Protein AF-A0A7C8ZLD7-F1 (afdb_monomer_lite)

Sequence (101 aa):
LLFMMLVLLSSANSLSFISDEALQTRLPARRVLLQIQRDCPVDFGKLDYTILTSKCKGPEYPKEPCCSAFKEFACPYAHFLNDRTTNCAESMFDNIHRFFP

Organism: Opuntia streptacantha (NCBI:txid393608)

Radius of gyration: 24.33 Å; chains: 1; bounding box: 41×40×72 Å

Foldseek 3Di:
DVPPPPPPPDPPPPPPPVPPVVPDPPDPPPPPPPLVAAEQPDQLLPDDCCLQQVQQADDVRDPPSNVVSVCVVCVVVVVRCPPPSHCVVVSNVVNVVVPHD

pLDDT: mean 80.11, std 20.71, range [42.5, 98.44]

Structure (mmCIF, N/CA/C/O backbone):
data_AF-A0A7C8ZLD7-F1
#
_entry.id   AF-A0A7C8ZLD7-F1
#
loop_
_atom_site.group_PDB
_atom_site.id
_atom_site.type_symbol
_atom_site.label_atom_id
_atom_site.label_alt_id
_atom_site.label_comp_id
_atom_site.label_asym_id
_atom_site.label_entity_id
_atom_site.label_seq_id
_atom_site.pdbx_PDB_ins_code
_atom_site.Cartn_x
_atom_site.Cartn_y
_atom_site.Cartn_z
_atom_site.occupancy
_atom_site.B_iso_or_equiv
_atom_site.auth_seq_id
_atom_site.auth_comp_id
_atom_site.auth_asym_id
_atom_site.auth_atom_id
_atom_site.pdbx_PDB_model_num
ATOM 1 N N . LEU A 1 1 ? 28.119 27.982 56.686 1.00 57.31 1 LEU A N 1
ATOM 2 C CA . LEU A 1 1 ? 26.920 27.313 56.120 1.00 57.31 1 LEU A CA 1
ATOM 3 C C . LEU A 1 1 ? 26.094 28.200 55.177 1.00 57.31 1 LEU A C 1
ATOM 5 O O . LEU A 1 1 ? 25.334 27.655 54.397 1.00 57.31 1 LEU A O 1
ATOM 9 N N . LEU A 1 2 ? 26.292 29.526 55.152 1.00 55.94 2 LEU A N 1
ATOM 10 C CA . LEU A 1 2 ? 25.641 30.445 54.196 1.00 55.94 2 LEU A CA 1
ATOM 11 C C . LEU A 1 2 ? 26.453 30.730 52.911 1.00 55.94 2 LEU A C 1
ATOM 13 O O . LEU A 1 2 ? 26.037 31.538 52.094 1.00 55.94 2 LEU A O 1
ATOM 17 N N . PHE A 1 3 ? 27.591 30.055 52.710 1.00 55.84 3 PHE A N 1
ATOM 18 C CA . PHE A 1 3 ? 28.463 30.246 51.537 1.00 55.84 3 PHE A CA 1
ATOM 19 C C . PHE A 1 3 ? 28.414 29.080 50.527 1.00 55.84 3 PHE A C 1
ATOM 21 O O . PHE A 1 3 ? 29.069 29.127 49.496 1.00 55.84 3 PHE A O 1
ATOM 28 N N . MET A 1 4 ? 27.616 28.040 50.801 1.00 57.41 4 MET A N 1
ATOM 29 C CA . MET A 1 4 ? 27.435 26.859 49.937 1.00 57.41 4 MET A CA 1
ATOM 30 C C . MET A 1 4 ? 26.039 26.825 49.285 1.00 57.41 4 MET A C 1
ATOM 32 O O . MET A 1 4 ? 25.497 25.758 49.039 1.00 57.41 4 MET A O 1
ATOM 36 N N . MET A 1 5 ? 25.425 27.990 49.042 1.00 58.50 5 MET A N 1
ATOM 37 C CA . MET A 1 5 ? 24.102 28.101 48.396 1.00 58.50 5 MET A CA 1
ATOM 38 C C . MET A 1 5 ? 24.090 29.076 47.203 1.00 58.50 5 MET A C 1
ATOM 40 O O . MET A 1 5 ? 23.027 29.471 46.741 1.00 58.50 5 MET A O 1
ATOM 44 N N . LEU A 1 6 ? 25.262 29.455 46.676 1.00 55.19 6 LEU A N 1
ATOM 45 C CA . LEU A 1 6 ? 25.401 30.410 45.562 1.00 55.19 6 LEU A CA 1
ATOM 46 C C . LEU A 1 6 ? 25.862 29.785 44.231 1.00 55.19 6 LEU A C 1
ATOM 48 O O . LEU A 1 6 ? 26.175 30.512 43.297 1.00 55.19 6 LEU A O 1
ATOM 52 N N . VAL A 1 7 ? 25.873 28.451 44.105 1.00 57.12 7 VAL A N 1
ATOM 53 C CA . VAL A 1 7 ? 26.391 27.751 42.902 1.00 57.12 7 VAL A CA 1
ATOM 54 C C . VAL A 1 7 ? 25.306 26.960 42.143 1.00 57.12 7 VAL A C 1
ATOM 56 O O . VAL A 1 7 ? 25.612 26.208 41.230 1.00 57.12 7 VAL A O 1
ATOM 59 N N . LEU A 1 8 ? 24.017 27.129 42.465 1.00 51.84 8 LEU A N 1
ATOM 60 C CA . LEU A 1 8 ? 22.934 26.322 41.867 1.00 51.84 8 LEU A CA 1
ATOM 61 C C . LEU A 1 8 ? 21.916 27.107 41.017 1.00 51.84 8 LEU A C 1
ATOM 63 O O . LEU A 1 8 ? 20.841 26.590 40.732 1.00 51.84 8 LEU A O 1
ATOM 67 N N . LEU A 1 9 ? 22.243 28.320 40.554 1.00 53.09 9 LEU A N 1
ATOM 68 C CA . LEU A 1 9 ? 21.376 29.109 39.655 1.00 53.09 9 LEU A CA 1
ATOM 69 C C . LEU A 1 9 ? 21.931 29.278 38.229 1.00 53.09 9 LEU A C 1
ATOM 71 O O . LEU A 1 9 ? 21.858 30.353 37.644 1.00 53.09 9 LEU A O 1
ATOM 75 N N . SER A 1 10 ? 22.441 28.205 37.630 1.00 50.41 10 SER A N 1
ATOM 76 C CA . SER A 1 10 ? 22.758 28.174 36.196 1.00 50.41 10 SER A CA 1
ATOM 77 C C . SER A 1 10 ? 22.032 27.033 35.480 1.00 50.41 10 SER A C 1
ATOM 79 O O . SER A 1 10 ? 22.645 26.148 34.889 1.00 50.41 10 SER A O 1
ATOM 81 N N . SER A 1 11 ? 20.695 27.068 35.477 1.00 47.66 11 SER A N 1
ATOM 82 C CA . SER A 1 11 ? 19.931 26.377 34.437 1.00 47.66 11 SER A CA 1
ATOM 83 C C . SER A 1 11 ? 20.047 27.170 33.132 1.00 47.66 11 SER A C 1
ATOM 85 O O . SER A 1 11 ? 19.289 28.099 32.855 1.00 47.66 11 SER A O 1
ATOM 87 N N . ALA A 1 12 ? 21.031 26.809 32.309 1.00 46.91 12 ALA A N 1
ATOM 88 C CA . ALA A 1 12 ? 21.012 27.165 30.899 1.00 46.91 12 ALA A CA 1
ATOM 89 C C . ALA A 1 12 ? 19.829 26.431 30.250 1.00 46.91 12 ALA A C 1
ATOM 91 O O . ALA A 1 12 ? 19.895 25.229 29.991 1.00 46.91 12 ALA A O 1
ATOM 92 N N . ASN A 1 13 ? 18.730 27.147 30.008 1.00 52.12 13 ASN A N 1
ATOM 93 C CA . ASN A 1 13 ? 17.690 26.688 29.097 1.00 52.12 13 ASN A CA 1
ATOM 94 C C . ASN A 1 13 ? 18.323 26.552 27.705 1.00 52.12 13 ASN A C 1
ATOM 96 O O . ASN A 1 13 ? 18.480 27.540 26.991 1.00 52.12 13 ASN A O 1
ATOM 100 N N . SER A 1 14 ? 18.694 25.334 27.309 1.00 46.84 14 SER A N 1
ATOM 101 C CA . SER A 1 14 ? 18.907 25.016 25.899 1.00 46.84 14 SER A CA 1
ATOM 102 C C . SER A 1 14 ? 17.532 24.871 25.258 1.00 46.84 14 SER A C 1
ATOM 104 O O . SER A 1 14 ? 16.964 23.787 25.141 1.00 46.84 14 SER A O 1
ATOM 106 N N . LEU A 1 15 ? 16.951 26.008 24.882 1.00 47.47 15 LEU A N 1
ATOM 107 C CA . LEU A 1 15 ? 15.804 26.006 23.994 1.00 47.47 15 LEU A CA 1
ATOM 108 C C . LEU A 1 15 ? 16.320 25.457 22.664 1.0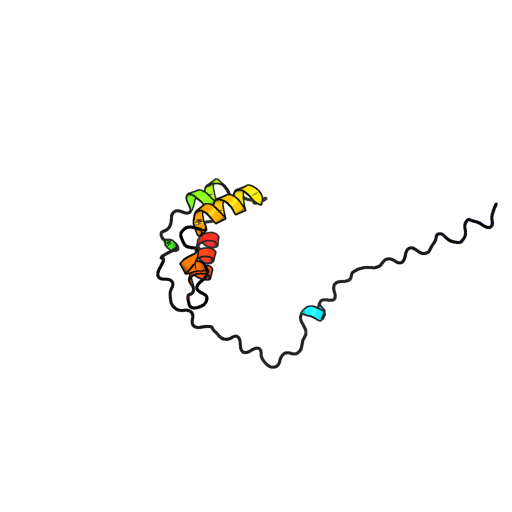0 47.47 15 LEU A C 1
ATOM 110 O O . LEU A 1 15 ? 17.070 26.123 21.953 1.00 47.47 15 LEU A O 1
ATOM 114 N N . SER A 1 16 ? 15.983 24.205 22.368 1.00 49.56 16 SER A N 1
ATOM 115 C CA . SER A 1 16 ? 16.210 23.619 21.050 1.00 49.56 16 SER A CA 1
ATOM 116 C C . SER A 1 16 ? 15.205 24.266 20.104 1.00 49.56 16 SER A C 1
ATOM 118 O O . SER A 1 16 ? 14.183 23.678 19.764 1.00 49.56 16 SER A O 1
ATOM 120 N N . PHE A 1 17 ? 15.444 25.529 19.755 1.00 52.09 17 PHE A N 1
ATOM 121 C CA . PHE A 1 17 ? 14.748 26.177 18.663 1.00 52.09 17 PHE A CA 1
ATOM 122 C C . PHE A 1 17 ? 15.268 25.490 17.403 1.00 52.09 17 PHE A C 1
ATOM 124 O O . PHE A 1 17 ? 16.393 25.738 16.968 1.00 52.09 17 PHE A O 1
ATOM 131 N N . ILE A 1 18 ? 14.500 24.535 16.877 1.00 50.28 18 ILE A N 1
ATOM 132 C CA . ILE A 1 18 ? 14.759 24.007 15.543 1.00 50.28 18 ILE A CA 1
ATOM 133 C C . ILE A 1 18 ? 14.521 25.192 14.614 1.00 50.28 18 ILE A C 1
ATOM 135 O O . ILE A 1 18 ? 13.385 25.592 14.383 1.00 50.28 18 ILE A O 1
ATOM 139 N N . SER A 1 19 ? 15.613 25.815 14.181 1.00 43.62 19 SER A N 1
ATOM 140 C CA . SER A 1 19 ? 15.576 26.869 13.181 1.00 43.62 19 SER A CA 1
AT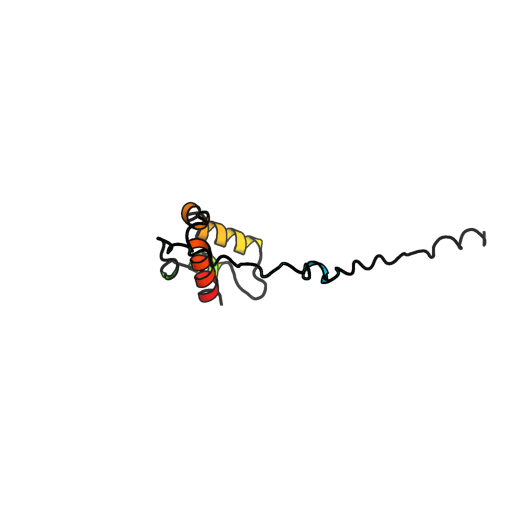OM 141 C C . SER A 1 19 ? 14.919 26.300 11.921 1.00 43.62 19 SER A C 1
ATOM 143 O O . SER A 1 19 ? 15.393 25.302 11.372 1.00 43.62 19 SER A O 1
ATOM 145 N N . ASP A 1 20 ? 13.863 26.958 11.439 1.00 47.06 20 ASP A N 1
ATOM 146 C CA . ASP A 1 20 ? 13.259 26.771 10.107 1.00 47.06 20 ASP A CA 1
ATOM 147 C C . ASP A 1 20 ? 14.265 27.021 8.952 1.00 47.06 20 ASP A C 1
ATOM 149 O O . ASP A 1 20 ? 13.930 26.957 7.769 1.00 47.06 20 ASP A O 1
ATOM 153 N N . GLU A 1 21 ? 15.541 27.269 9.258 1.00 43.53 21 GLU A N 1
ATOM 154 C CA . GLU A 1 21 ? 16.631 27.396 8.291 1.00 43.53 21 GLU A CA 1
ATOM 155 C C . GLU A 1 21 ? 17.104 26.074 7.673 1.00 43.53 21 GLU A C 1
ATOM 157 O O . GLU A 1 21 ? 17.917 26.092 6.748 1.00 43.53 21 GLU A O 1
ATOM 162 N N . ALA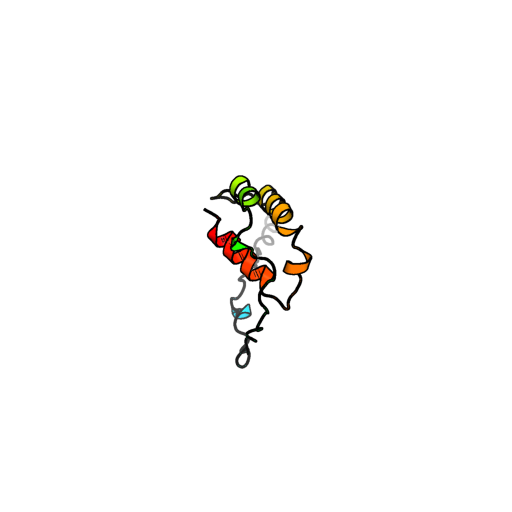 A 1 22 ? 16.556 24.922 8.073 1.00 42.50 22 ALA A N 1
ATOM 163 C CA . ALA A 1 22 ? 16.750 23.691 7.301 1.00 42.50 22 ALA A CA 1
ATOM 164 C C . ALA A 1 22 ? 16.028 23.724 5.931 1.00 42.50 22 ALA A C 1
ATOM 166 O O . ALA A 1 22 ? 16.323 22.891 5.071 1.00 42.50 22 ALA A O 1
ATOM 167 N N . LEU A 1 23 ? 15.122 24.689 5.692 1.00 49.59 23 LEU A N 1
ATOM 168 C CA . LEU A 1 23 ? 14.333 24.806 4.455 1.00 49.59 23 LEU A CA 1
ATOM 169 C C . LEU A 1 23 ? 14.716 26.009 3.568 1.00 49.59 23 LEU A C 1
ATOM 171 O O . LEU A 1 23 ? 14.015 26.318 2.609 1.00 49.59 23 LEU A O 1
ATOM 175 N N . GLN A 1 24 ? 15.835 26.692 3.824 1.00 45.88 24 GLN A N 1
ATOM 176 C CA . GLN A 1 24 ? 16.296 27.792 2.959 1.00 45.88 24 GLN A CA 1
ATOM 177 C C . GLN A 1 24 ? 17.756 27.655 2.533 1.00 45.88 24 GLN A C 1
ATOM 179 O O . GLN A 1 24 ? 18.513 28.621 2.465 1.00 45.88 24 GLN A O 1
ATOM 184 N N . THR A 1 25 ? 18.159 26.459 2.102 1.00 44.56 25 THR A N 1
ATOM 185 C CA . THR A 1 25 ? 19.254 26.407 1.131 1.00 44.56 25 THR A CA 1
ATOM 186 C C . THR A 1 25 ? 18.722 26.996 -0.175 1.00 44.56 25 THR A C 1
ATOM 188 O O . THR A 1 25 ? 17.835 26.414 -0.800 1.00 44.56 25 THR A O 1
ATOM 191 N N . ARG A 1 26 ? 19.247 28.157 -0.591 1.00 51.91 26 ARG A N 1
ATOM 192 C CA . ARG A 1 26 ? 19.112 28.678 -1.960 1.00 51.91 26 ARG A CA 1
ATOM 193 C C . ARG A 1 26 ? 19.672 27.641 -2.938 1.00 51.91 26 ARG A C 1
ATOM 195 O O . ARG A 1 26 ? 20.827 27.712 -3.344 1.00 51.91 26 ARG A O 1
ATOM 202 N N . LEU A 1 27 ? 18.864 26.647 -3.282 1.00 56.69 27 LEU A N 1
ATOM 203 C CA . LEU A 1 27 ? 19.155 25.701 -4.342 1.00 56.69 27 LEU A CA 1
ATOM 204 C C . LEU A 1 27 ? 18.758 26.385 -5.655 1.00 56.69 27 LEU A C 1
ATOM 206 O O . LEU A 1 27 ? 17.592 26.766 -5.795 1.00 56.69 27 LEU A O 1
ATOM 210 N N . PRO A 1 28 ? 19.688 26.577 -6.609 1.00 53.38 28 PRO A N 1
ATOM 211 C CA . PRO A 1 28 ? 19.322 27.007 -7.954 1.00 53.38 28 PRO A CA 1
ATOM 212 C C . PRO A 1 28 ? 18.237 26.059 -8.452 1.00 53.38 28 PRO A C 1
ATOM 214 O O . PRO A 1 28 ? 18.439 24.850 -8.358 1.00 53.38 28 PRO A O 1
ATOM 217 N N . ALA A 1 29 ? 17.091 26.625 -8.862 1.00 60.06 29 ALA A N 1
ATOM 218 C CA . ALA A 1 29 ? 15.885 25.953 -9.351 1.00 60.06 29 ALA A CA 1
ATOM 219 C C . ALA A 1 29 ? 16.005 24.427 -9.290 1.00 60.06 29 ALA A C 1
ATOM 221 O O . ALA A 1 29 ? 16.567 23.824 -10.209 1.00 60.06 29 ALA A O 1
ATOM 222 N N . ARG A 1 30 ? 15.544 23.810 -8.186 1.00 56.50 30 ARG A N 1
ATOM 223 C CA . ARG A 1 30 ? 15.452 22.349 -8.095 1.00 56.50 30 ARG A CA 1
ATOM 224 C C . ARG A 1 30 ? 14.703 21.919 -9.350 1.00 56.50 30 ARG A C 1
ATOM 226 O O . ARG A 1 30 ? 13.499 22.135 -9.460 1.00 56.50 30 ARG A O 1
ATOM 233 N N . ARG A 1 31 ? 15.421 21.348 -10.316 1.00 58.59 31 ARG A N 1
ATOM 234 C CA . ARG A 1 31 ? 14.802 20.547 -11.356 1.00 58.59 31 ARG A CA 1
ATOM 235 C C . ARG A 1 31 ? 14.192 19.388 -10.588 1.00 58.59 31 ARG A C 1
ATOM 237 O O . ARG A 1 31 ? 14.887 18.437 -10.245 1.00 58.59 31 ARG A O 1
ATOM 244 N N . VAL A 1 32 ? 12.922 19.520 -10.220 1.00 60.94 32 VAL A N 1
ATOM 245 C CA . VAL A 1 32 ? 12.103 18.359 -9.921 1.00 60.94 32 VAL A CA 1
ATOM 246 C C . VAL A 1 32 ? 12.111 17.608 -11.238 1.00 60.94 32 VAL A C 1
ATOM 248 O O . VAL A 1 32 ? 11.513 18.048 -12.217 1.00 60.94 32 VAL A O 1
ATOM 251 N N . LEU A 1 33 ? 12.899 16.536 -11.311 1.00 56.59 33 LEU A N 1
ATOM 252 C CA . LEU A 1 33 ? 12.624 15.530 -12.314 1.00 56.59 33 LEU A CA 1
ATOM 253 C C . LEU A 1 33 ? 11.184 15.117 -12.024 1.00 56.59 33 LEU A C 1
ATOM 255 O O . LEU A 1 33 ? 10.933 14.469 -11.010 1.00 56.59 33 LEU A O 1
ATOM 259 N N . LEU A 1 34 ? 10.249 15.522 -12.887 1.00 62.16 34 LEU A N 1
ATOM 260 C CA . LEU A 1 34 ? 9.080 14.701 -13.154 1.00 62.16 34 LEU A CA 1
ATOM 261 C C . LEU A 1 34 ? 9.682 13.381 -13.618 1.00 62.16 34 LEU A C 1
ATOM 263 O O . LEU A 1 34 ? 10.031 13.220 -14.787 1.00 62.16 34 LEU A O 1
ATOM 267 N N . GLN A 1 35 ? 9.973 12.496 -12.664 1.00 67.88 35 GLN A N 1
ATOM 268 C CA . GLN A 1 35 ? 10.292 11.128 -12.990 1.00 67.88 35 GLN A CA 1
ATOM 269 C C . GLN A 1 35 ? 9.020 10.641 -13.654 1.00 67.88 35 GLN A C 1
ATOM 271 O O . GLN A 1 35 ? 8.011 10.458 -12.982 1.00 67.88 35 GLN A O 1
ATOM 276 N N . ILE A 1 36 ? 9.043 10.554 -14.984 1.00 73.50 36 ILE A N 1
ATOM 277 C CA . ILE A 1 36 ? 7.979 9.906 -15.736 1.00 73.50 36 ILE A CA 1
ATOM 278 C C . ILE A 1 36 ? 8.106 8.436 -15.354 1.00 73.50 36 ILE A C 1
ATOM 280 O O . ILE A 1 36 ? 8.861 7.669 -15.951 1.00 73.50 36 ILE A O 1
ATOM 284 N N . GLN A 1 37 ? 7.471 8.100 -14.240 1.00 88.00 37 GLN A N 1
ATOM 285 C CA . GLN A 1 37 ? 7.296 6.743 -13.793 1.00 88.00 37 GLN A CA 1
ATOM 286 C C . GLN A 1 37 ? 6.360 6.070 -14.786 1.00 88.00 37 GLN A C 1
ATOM 288 O O . GLN A 1 37 ? 5.411 6.675 -15.285 1.00 88.00 37 GLN A O 1
ATOM 293 N N . ARG A 1 38 ? 6.661 4.820 -15.110 1.00 94.69 38 ARG A N 1
ATOM 294 C CA . ARG A 1 38 ? 5.755 4.002 -15.908 1.00 94.69 38 ARG A CA 1
ATOM 295 C C . ARG A 1 38 ? 4.532 3.643 -15.072 1.00 94.69 38 ARG A C 1
ATOM 297 O O . ARG A 1 38 ? 4.612 3.593 -13.842 1.00 94.69 38 ARG A O 1
ATOM 304 N N . ASP A 1 39 ? 3.437 3.337 -15.750 1.00 95.62 39 ASP A N 1
ATOM 305 C CA . ASP A 1 39 ? 2.234 2.869 -15.077 1.00 95.62 39 ASP A CA 1
ATOM 306 C C . ASP A 1 39 ? 2.487 1.556 -14.335 1.00 95.62 39 ASP A C 1
ATOM 308 O O . ASP A 1 39 ? 3.195 0.659 -14.810 1.00 95.62 39 ASP A O 1
ATOM 312 N N . CYS A 1 40 ? 1.895 1.454 -13.151 1.00 97.00 40 CYS A N 1
ATOM 313 C CA . CYS A 1 40 ? 1.933 0.251 -12.352 1.00 97.00 40 CYS A CA 1
ATOM 314 C C . CYS A 1 40 ? 1.164 -0.882 -13.050 1.00 97.00 40 CYS A C 1
ATOM 316 O O . CYS A 1 40 ? 0.005 -0.694 -13.421 1.00 97.00 40 CYS A O 1
ATOM 318 N N . PRO A 1 41 ? 1.739 -2.092 -13.175 1.00 97.31 41 PRO A N 1
ATOM 319 C CA . PRO A 1 41 ? 1.020 -3.243 -13.724 1.00 97.31 41 PRO A CA 1
ATOM 320 C C . PRO A 1 41 ? -0.065 -3.791 -12.778 1.00 97.31 41 PRO A C 1
ATOM 322 O O . PRO A 1 41 ? -0.831 -4.667 -13.175 1.00 97.31 41 PRO A O 1
ATOM 325 N N . VAL A 1 42 ? -0.122 -3.314 -11.530 1.00 97.81 42 VAL A N 1
ATOM 326 C CA . VAL A 1 42 ? -1.126 -3.694 -10.529 1.00 97.81 42 VAL A CA 1
ATOM 327 C C . VAL A 1 42 ? -2.192 -2.604 -10.446 1.00 97.81 42 VAL A C 1
ATOM 329 O O . VAL A 1 42 ? -1.888 -1.450 -10.153 1.00 97.81 42 VAL A O 1
ATOM 332 N N . ASP A 1 43 ? -3.454 -2.981 -10.652 1.00 97.25 43 ASP A N 1
ATOM 333 C CA . ASP A 1 43 ? -4.599 -2.087 -10.465 1.00 97.25 43 ASP A CA 1
ATOM 334 C C . ASP A 1 43 ? -4.993 -2.040 -8.981 1.00 97.25 43 ASP A C 1
ATOM 336 O O . ASP A 1 43 ? -5.884 -2.763 -8.524 1.00 97.25 43 ASP A O 1
ATOM 340 N N . PHE A 1 44 ? -4.303 -1.191 -8.212 1.00 97.44 44 PHE A N 1
ATOM 341 C CA . PHE A 1 44 ? -4.583 -0.995 -6.787 1.00 97.44 44 PHE A CA 1
ATOM 342 C C . PHE A 1 44 ? -6.018 -0.513 -6.524 1.00 97.44 44 PHE A C 1
ATOM 344 O O . PHE A 1 44 ? -6.568 -0.807 -5.468 1.00 97.44 44 PHE A O 1
ATOM 351 N N . GLY A 1 45 ? -6.680 0.133 -7.492 1.00 95.38 45 GLY A N 1
ATOM 352 C CA . GLY A 1 45 ? -8.061 0.601 -7.347 1.00 95.38 45 GLY A CA 1
ATOM 353 C C . GLY A 1 45 ? -9.107 -0.514 -7.254 1.00 95.38 45 GLY A C 1
ATOM 354 O O . GLY A 1 45 ? -10.242 -0.245 -6.862 1.00 95.38 45 GLY A O 1
ATOM 355 N N . LYS A 1 46 ? -8.739 -1.755 -7.599 1.00 96.31 46 LYS A N 1
ATOM 356 C CA . LYS A 1 46 ? -9.623 -2.932 -7.558 1.00 96.31 46 LYS A CA 1
ATOM 357 C C . LYS A 1 46 ? -9.291 -3.929 -6.448 1.00 96.31 46 LYS A C 1
ATOM 359 O O . LYS A 1 46 ? -9.912 -4.990 -6.395 1.00 96.31 46 LYS A O 1
ATOM 364 N N . LEU A 1 47 ? -8.312 -3.635 -5.593 1.00 97.06 47 LEU A N 1
ATOM 365 C CA . LEU A 1 47 ? -7.961 -4.526 -4.488 1.00 97.06 47 LEU A CA 1
ATOM 366 C C . LEU A 1 47 ? -8.961 -4.424 -3.331 1.00 97.06 47 LEU A C 1
ATOM 368 O O . LEU A 1 47 ? -9.679 -3.436 -3.187 1.00 97.06 47 LEU A O 1
ATOM 372 N N . ASP A 1 48 ? -8.988 -5.457 -2.490 1.00 96.94 48 ASP A N 1
ATOM 373 C CA . ASP A 1 48 ? -9.780 -5.467 -1.262 1.00 96.94 48 ASP A CA 1
ATOM 374 C C . ASP A 1 48 ? -9.027 -4.756 -0.124 1.00 96.94 48 ASP A C 1
ATOM 376 O O . ASP A 1 48 ? -7.997 -5.226 0.366 1.00 96.94 48 ASP A O 1
ATOM 380 N N . TYR A 1 49 ? -9.565 -3.615 0.311 1.00 96.12 49 TYR A N 1
ATOM 381 C CA . TYR A 1 49 ? -9.021 -2.788 1.392 1.00 96.12 49 TYR A CA 1
ATOM 382 C C . TYR A 1 49 ? -9.553 -3.173 2.780 1.00 96.12 49 TYR A C 1
ATOM 384 O O . TYR A 1 49 ? -9.198 -2.525 3.765 1.00 96.12 49 TYR A O 1
ATOM 392 N N . THR A 1 50 ? -10.371 -4.225 2.899 1.00 95.81 50 THR A N 1
ATOM 393 C CA . THR A 1 50 ? -11.016 -4.630 4.160 1.00 95.81 50 THR A CA 1
ATOM 394 C C . THR A 1 50 ? -10.007 -4.883 5.277 1.00 95.81 50 THR A C 1
ATOM 396 O O . THR A 1 50 ? -10.259 -4.518 6.427 1.00 95.81 50 THR A O 1
ATOM 399 N N . ILE A 1 51 ? -8.837 -5.459 4.977 1.00 95.94 51 ILE A N 1
ATOM 400 C CA . ILE A 1 51 ? -7.798 -5.685 5.995 1.00 95.94 51 ILE A CA 1
ATOM 401 C C . ILE A 1 51 ? -7.310 -4.368 6.616 1.00 95.94 51 ILE A C 1
ATOM 403 O O . ILE A 1 51 ? -7.117 -4.290 7.828 1.00 95.94 51 ILE A O 1
ATOM 407 N N . LEU A 1 52 ? -7.200 -3.308 5.813 1.00 95.38 52 LEU A N 1
ATOM 408 C CA . LEU A 1 52 ? -6.831 -1.977 6.278 1.00 95.38 52 LEU A CA 1
ATOM 409 C C . LEU A 1 52 ? -8.002 -1.305 6.999 1.00 95.38 52 LEU A C 1
ATOM 411 O O . LEU A 1 52 ? -7.869 -0.933 8.159 1.00 95.38 52 LEU A O 1
ATOM 415 N N . THR A 1 53 ? -9.175 -1.201 6.376 1.00 94.50 53 THR A N 1
ATOM 416 C CA . THR A 1 53 ? -10.312 -0.439 6.931 1.00 94.50 53 THR A CA 1
ATOM 417 C C . THR A 1 53 ? -10.950 -1.096 8.162 1.00 94.50 53 THR A C 1
ATOM 419 O O . THR A 1 53 ? -11.544 -0.419 9.004 1.00 94.50 53 THR A O 1
ATOM 422 N N . SER A 1 54 ? -10.802 -2.415 8.332 1.00 94.44 54 SER A N 1
ATOM 423 C CA . SER A 1 54 ? -11.296 -3.125 9.521 1.00 94.44 54 SER A CA 1
ATOM 424 C C . SER A 1 54 ? -10.375 -3.002 10.739 1.00 94.44 54 SER A C 1
ATOM 426 O O . SER A 1 54 ? -10.863 -3.103 11.869 1.00 94.44 54 SER A O 1
ATOM 428 N N . LYS A 1 55 ? -9.070 -2.778 10.534 1.00 93.56 55 LYS A N 1
ATOM 429 C CA . LYS A 1 55 ? -8.045 -2.751 11.594 1.00 93.56 55 LYS A CA 1
ATOM 430 C C . LYS A 1 55 ? -7.517 -1.346 11.885 1.00 93.56 55 LYS A C 1
ATOM 432 O O . LYS A 1 55 ? -7.214 -1.041 13.035 1.00 93.56 55 LYS A O 1
ATOM 437 N N . CYS A 1 56 ? -7.443 -0.495 10.868 1.00 93.31 56 CYS A N 1
ATOM 438 C CA . CYS A 1 56 ? -6.936 0.867 10.944 1.00 93.31 56 CYS A CA 1
ATOM 439 C C . CYS A 1 56 ? -8.099 1.855 11.071 1.00 93.31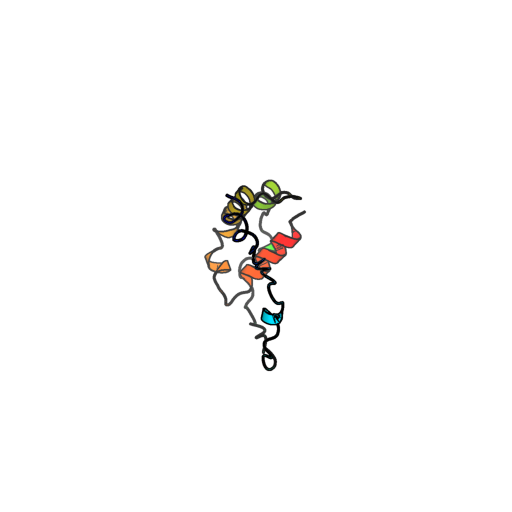 56 CYS A C 1
ATOM 441 O O . CYS A 1 56 ? -8.581 2.382 10.072 1.00 93.31 56 CYS A O 1
ATOM 443 N N . LYS A 1 57 ? -8.573 2.095 12.297 1.00 90.06 57 LYS A N 1
ATOM 444 C CA . LYS A 1 57 ? -9.716 2.985 12.546 1.00 90.06 57 LYS A CA 1
ATOM 445 C C . LYS A 1 57 ? -9.283 4.283 13.218 1.00 90.06 57 LYS A C 1
ATOM 447 O O . LYS A 1 57 ? -8.539 4.261 14.200 1.00 90.06 57 LYS A O 1
ATOM 452 N N . GLY A 1 58 ? -9.771 5.399 12.683 1.00 87.50 58 GLY A N 1
ATOM 453 C CA . GLY A 1 58 ? -9.647 6.712 13.304 1.00 87.50 58 GLY A CA 1
ATOM 454 C C . GLY A 1 58 ? -10.484 6.836 14.588 1.00 87.50 58 GLY A C 1
ATOM 455 O O . GLY A 1 58 ? -11.333 5.981 14.861 1.00 87.50 58 GLY A O 1
ATOM 456 N N . PRO A 1 59 ? -10.257 7.897 15.384 1.00 89.19 59 PRO A N 1
ATOM 457 C CA . PRO A 1 59 ? -9.368 9.032 15.096 1.00 89.19 59 PRO A CA 1
ATOM 458 C C . PRO A 1 59 ? -7.886 8.794 15.435 1.00 89.19 59 PRO A C 1
ATOM 460 O O . PRO A 1 59 ? -7.025 9.491 14.911 1.00 89.19 59 PRO A O 1
ATOM 463 N N . GLU A 1 60 ? -7.571 7.828 16.298 1.00 90.38 60 GLU A N 1
ATOM 464 C CA . GLU A 1 60 ? -6.212 7.664 16.839 1.00 90.38 60 GLU A CA 1
ATOM 465 C C . GLU A 1 60 ? -5.282 6.816 15.964 1.00 90.38 60 GLU A C 1
ATOM 467 O O . GLU A 1 60 ? -4.068 6.908 16.122 1.00 90.38 60 GLU A O 1
ATOM 472 N N . TYR A 1 61 ? -5.827 6.004 15.048 1.00 91.62 61 TYR A N 1
ATOM 473 C CA . TYR A 1 61 ? -5.060 5.142 14.139 1.00 91.62 61 TYR A CA 1
ATOM 474 C C . TYR A 1 61 ? -3.946 4.351 14.854 1.00 91.62 61 TYR A C 1
ATOM 476 O O . TYR A 1 61 ? -2.756 4.615 14.651 1.00 91.62 61 TYR A O 1
ATOM 484 N N . PRO A 1 62 ? -4.302 3.356 15.689 1.00 93.62 62 PRO A N 1
ATOM 485 C CA . PRO A 1 62 ? -3.346 2.659 16.547 1.00 93.62 62 PRO A CA 1
ATOM 486 C C . PRO A 1 62 ? -2.191 2.040 15.747 1.00 93.62 62 PRO A C 1
ATOM 488 O O . PRO A 1 62 ? -2.382 1.144 14.928 1.00 93.62 62 PRO A O 1
ATOM 491 N N . LYS A 1 63 ? -0.963 2.505 16.008 1.00 95.75 63 LYS A N 1
ATOM 492 C CA . LYS A 1 63 ? 0.231 2.209 15.195 1.00 95.75 63 LYS A CA 1
ATOM 493 C C . LYS A 1 63 ? 0.443 0.720 14.916 1.00 95.75 63 LYS A C 1
ATOM 495 O O . LYS A 1 63 ? 0.674 0.340 13.776 1.00 95.75 63 LYS A O 1
ATOM 500 N N . GLU A 1 64 ? 0.421 -0.113 15.951 1.00 96.25 64 GLU A N 1
ATOM 501 C CA . GLU A 1 64 ? 0.790 -1.528 15.841 1.00 96.25 64 GLU A CA 1
ATOM 502 C C . GLU A 1 64 ? -0.185 -2.344 14.968 1.00 96.25 64 GLU A C 1
ATOM 504 O O . GLU A 1 64 ? 0.270 -2.898 13.960 1.00 96.25 64 GLU A O 1
ATOM 509 N N . PRO A 1 65 ? -1.508 -2.353 15.231 1.00 95.44 65 PRO A N 1
ATOM 510 C CA . PRO A 1 65 ? -2.456 -3.031 14.350 1.00 95.44 65 PRO A CA 1
ATOM 511 C C . PRO A 1 65 ? -2.503 -2.399 12.953 1.00 95.44 65 PRO A C 1
ATOM 513 O O . PRO A 1 65 ? -2.619 -3.139 11.976 1.00 95.44 65 PRO A O 1
ATOM 516 N N . CYS A 1 66 ? -2.328 -1.075 12.829 1.00 96.25 66 CYS A N 1
ATOM 517 C CA . CYS A 1 66 ? -2.292 -0.415 11.526 1.00 96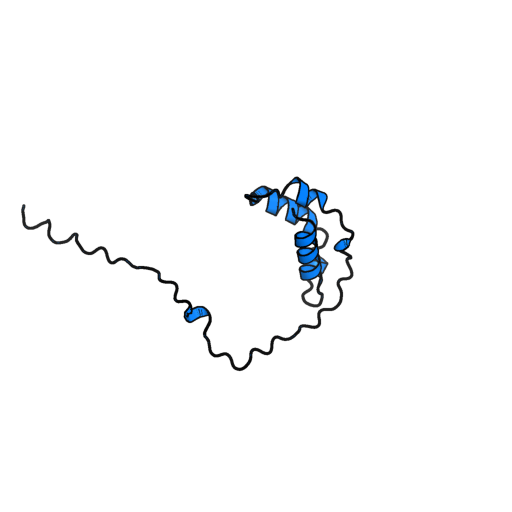.25 66 CYS A CA 1
ATOM 518 C C . CYS A 1 66 ? -1.104 -0.866 10.670 1.00 96.25 66 CYS A C 1
ATOM 520 O O . CYS A 1 66 ? -1.263 -1.241 9.510 1.00 96.25 66 CYS A O 1
ATOM 522 N N . CYS A 1 67 ? 0.102 -0.864 11.241 1.00 97.56 67 CYS A N 1
ATOM 523 C CA . CYS A 1 67 ? 1.300 -1.316 10.542 1.00 97.56 67 CYS A CA 1
ATOM 524 C C . CYS A 1 67 ? 1.245 -2.817 10.231 1.00 97.56 67 CYS A C 1
ATOM 526 O O . CYS A 1 67 ? 1.765 -3.239 9.199 1.00 97.56 67 CYS A O 1
ATOM 528 N N . SER A 1 68 ? 0.640 -3.629 11.103 1.00 98.06 68 SER A N 1
ATOM 529 C CA . SER A 1 68 ? 0.456 -5.060 10.850 1.00 98.06 68 SER A CA 1
ATOM 530 C C . SER A 1 68 ? -0.465 -5.301 9.649 1.00 98.06 68 SER A C 1
ATOM 532 O O . SER A 1 68 ? -0.055 -5.959 8.694 1.00 98.06 68 SER A O 1
ATOM 534 N N . ALA A 1 69 ? -1.642 -4.664 9.636 1.00 97.62 69 ALA A N 1
ATOM 535 C CA . ALA A 1 69 ? -2.593 -4.737 8.527 1.00 97.62 69 ALA A CA 1
ATOM 536 C C . ALA A 1 69 ? -2.007 -4.195 7.214 1.00 97.62 69 ALA A C 1
ATOM 538 O O . ALA A 1 69 ? -2.198 -4.784 6.153 1.00 97.62 69 ALA A O 1
ATOM 539 N N . PHE A 1 70 ? -1.237 -3.105 7.280 1.00 97.44 70 PHE A N 1
ATOM 540 C CA . PHE A 1 70 ? -0.541 -2.567 6.113 1.00 97.44 70 PHE A CA 1
ATOM 541 C C . PHE A 1 70 ? 0.479 -3.542 5.536 1.00 97.44 70 PHE A C 1
ATOM 543 O O . PHE A 1 70 ? 0.527 -3.711 4.321 1.00 97.44 70 PHE A O 1
ATOM 550 N N . LYS A 1 71 ? 1.271 -4.218 6.375 1.00 98.25 71 LYS A N 1
ATOM 551 C CA . LYS A 1 71 ? 2.191 -5.254 5.888 1.00 98.25 71 LYS A CA 1
ATOM 552 C C . LYS A 1 71 ? 1.430 -6.407 5.241 1.00 98.25 71 LYS A C 1
ATOM 554 O O . LYS A 1 71 ? 1.821 -6.839 4.166 1.00 98.25 71 LYS A O 1
ATOM 559 N N . GLU A 1 72 ? 0.345 -6.876 5.851 1.00 98.12 72 GLU A N 1
ATOM 560 C CA . GLU A 1 72 ? -0.478 -7.949 5.278 1.00 98.12 72 GLU A CA 1
ATOM 561 C C . GLU A 1 72 ? -1.024 -7.573 3.891 1.00 98.12 72 GLU A C 1
ATOM 563 O O . GLU A 1 72 ? -0.928 -8.362 2.954 1.00 98.12 72 GLU A O 1
ATOM 568 N N . PHE A 1 73 ? -1.495 -6.335 3.736 1.00 97.94 73 PHE A N 1
ATOM 569 C CA . PHE A 1 73 ? -1.964 -5.797 2.461 1.00 97.94 73 PHE A CA 1
ATOM 570 C C . PHE A 1 73 ? -0.840 -5.610 1.423 1.00 97.94 73 PHE A C 1
ATOM 572 O O . PHE A 1 73 ? -0.990 -5.992 0.263 1.00 97.94 73 PHE A O 1
ATOM 579 N N . ALA A 1 74 ? 0.285 -5.005 1.816 1.00 98.25 74 ALA A N 1
ATOM 580 C CA . ALA A 1 74 ? 1.308 -4.514 0.891 1.00 98.25 74 ALA A CA 1
ATOM 581 C C . ALA A 1 74 ? 2.393 -5.549 0.550 1.00 98.25 74 ALA A C 1
ATOM 583 O O . ALA A 1 74 ? 2.944 -5.526 -0.552 1.00 98.25 74 ALA A O 1
ATOM 584 N N . CYS A 1 75 ? 2.722 -6.465 1.467 1.00 98.44 75 CYS A N 1
ATOM 585 C CA . CYS A 1 75 ? 3.808 -7.430 1.274 1.00 98.44 75 CYS A CA 1
ATOM 586 C C . CYS A 1 75 ? 3.656 -8.325 0.028 1.00 98.44 75 CYS A C 1
ATOM 588 O O . CYS A 1 75 ? 4.676 -8.541 -0.632 1.00 98.44 75 CYS A O 1
ATOM 590 N N . PRO A 1 76 ? 2.454 -8.793 -0.370 1.00 98.38 76 PRO A N 1
ATOM 591 C CA . PRO A 1 76 ? 2.274 -9.536 -1.622 1.00 98.38 76 PRO A CA 1
ATOM 592 C C . PRO A 1 76 ? 2.720 -8.765 -2.875 1.00 98.38 76 PRO A C 1
ATOM 594 O O . PRO A 1 76 ? 3.091 -9.371 -3.877 1.00 98.38 76 PRO A O 1
ATOM 597 N N . TYR A 1 77 ? 2.737 -7.431 -2.809 1.00 98.25 77 TYR A N 1
ATOM 598 C CA . TYR A 1 77 ? 3.090 -6.540 -3.915 1.00 98.25 77 TYR A CA 1
ATOM 599 C C . TYR A 1 77 ? 4.460 -5.873 -3.733 1.00 98.25 77 TYR A C 1
ATOM 601 O O . TYR A 1 77 ? 4.812 -4.982 -4.505 1.00 98.25 77 TYR A O 1
ATOM 609 N N . ALA A 1 78 ? 5.266 -6.302 -2.754 1.00 98.25 78 ALA A N 1
ATOM 610 C CA . ALA A 1 78 ? 6.528 -5.649 -2.396 1.00 98.25 78 ALA A CA 1
ATOM 611 C C . ALA A 1 78 ? 7.498 -5.494 -3.580 1.00 98.25 78 ALA A C 1
ATOM 613 O O . ALA A 1 78 ? 8.191 -4.486 -3.670 1.00 98.25 78 ALA A O 1
ATOM 614 N N . HIS A 1 79 ? 7.533 -6.452 -4.513 1.00 97.81 79 HIS A N 1
ATOM 615 C CA . HIS A 1 79 ? 8.340 -6.339 -5.732 1.00 97.81 79 HIS A CA 1
ATOM 616 C C . HIS A 1 79 ? 7.948 -5.113 -6.575 1.00 97.81 79 HIS A C 1
ATOM 618 O O . HIS A 1 79 ? 8.817 -4.356 -6.995 1.00 97.81 79 HIS A O 1
ATOM 624 N N . PHE A 1 80 ? 6.647 -4.890 -6.777 1.00 97.81 80 PHE A N 1
ATOM 625 C CA . PHE A 1 80 ? 6.130 -3.747 -7.534 1.00 97.81 80 PHE A CA 1
ATOM 626 C C . PHE A 1 80 ? 6.302 -2.436 -6.767 1.00 97.81 80 PHE A C 1
ATOM 628 O O . PHE A 1 80 ? 6.715 -1.433 -7.336 1.00 97.81 80 PHE A O 1
ATOM 635 N N . LEU A 1 81 ? 6.042 -2.452 -5.458 1.00 97.69 81 LEU A N 1
ATOM 636 C CA . LEU A 1 81 ? 6.173 -1.270 -4.603 1.00 97.69 81 LEU A CA 1
ATOM 637 C C . LEU A 1 81 ? 7.624 -0.784 -4.476 1.00 97.69 81 LEU A C 1
ATOM 639 O O . LEU A 1 81 ? 7.858 0.410 -4.305 1.00 97.69 81 LEU A O 1
ATOM 643 N N . ASN A 1 82 ? 8.595 -1.695 -4.572 1.00 96.81 82 ASN A N 1
ATOM 644 C CA . ASN A 1 82 ? 10.018 -1.366 -4.523 1.00 96.81 82 ASN A CA 1
ATOM 645 C C . ASN A 1 82 ? 10.605 -0.979 -5.896 1.00 96.81 82 ASN A C 1
ATOM 647 O O . ASN A 1 82 ? 11.754 -0.531 -5.953 1.00 96.81 82 ASN A O 1
ATOM 651 N N . ASP A 1 83 ? 9.851 -1.113 -6.995 1.00 95.69 83 ASP A N 1
ATOM 652 C CA . ASP A 1 83 ? 10.286 -0.671 -8.323 1.00 95.69 83 ASP A CA 1
ATOM 653 C C . ASP A 1 83 ? 10.119 0.847 -8.475 1.00 95.69 83 ASP A C 1
ATOM 655 O O . ASP A 1 83 ? 9.058 1.364 -8.831 1.00 95.69 83 ASP A O 1
ATOM 659 N N . ARG A 1 84 ? 11.227 1.567 -8.271 1.00 93.44 84 ARG A N 1
ATOM 660 C CA . ARG A 1 84 ? 11.304 3.035 -8.374 1.00 93.44 84 ARG A CA 1
ATOM 661 C C . ARG A 1 84 ? 11.118 3.569 -9.804 1.00 93.44 84 ARG A C 1
ATOM 663 O O . ARG A 1 84 ? 11.151 4.782 -9.994 1.00 93.44 84 ARG A O 1
ATOM 670 N N . THR A 1 85 ? 10.970 2.699 -10.807 1.00 94.50 85 THR A N 1
ATOM 671 C CA . THR A 1 85 ? 10.690 3.075 -12.204 1.00 94.50 85 THR A CA 1
ATOM 672 C C . THR A 1 85 ? 9.194 3.123 -12.530 1.00 94.50 85 THR A C 1
ATOM 674 O O . THR A 1 85 ? 8.834 3.530 -13.638 1.00 94.50 85 THR A O 1
ATOM 677 N N . THR A 1 86 ? 8.330 2.724 -11.590 1.00 95.62 86 THR A N 1
ATOM 678 C CA . THR A 1 86 ? 6.866 2.723 -11.731 1.00 95.62 86 THR A CA 1
ATOM 679 C C . THR A 1 86 ? 6.196 3.585 -10.664 1.00 95.62 86 THR A C 1
ATOM 681 O O . THR A 1 86 ? 6.800 3.882 -9.633 1.00 95.62 86 THR A O 1
ATOM 684 N N . ASN A 1 87 ? 4.936 3.952 -10.893 1.00 95.81 87 ASN A N 1
ATOM 685 C CA . ASN A 1 87 ? 4.107 4.690 -9.935 1.00 95.81 87 ASN A CA 1
ATOM 686 C C . ASN A 1 87 ? 3.343 3.779 -8.959 1.00 95.81 87 ASN A C 1
ATOM 688 O O . ASN A 1 87 ? 2.375 4.211 -8.339 1.00 95.81 87 ASN A O 1
ATOM 692 N N . CYS A 1 88 ? 3.762 2.518 -8.785 1.00 97.56 88 CYS A N 1
ATOM 693 C CA . CYS A 1 88 ? 3.044 1.553 -7.947 1.00 97.56 88 CYS A CA 1
ATOM 694 C C . CYS A 1 88 ? 2.882 2.000 -6.491 1.00 97.56 88 CYS A C 1
ATOM 696 O O . CYS A 1 88 ? 1.811 1.824 -5.915 1.00 97.56 88 CYS A O 1
ATOM 698 N N . ALA A 1 89 ? 3.923 2.582 -5.890 1.00 97.12 89 ALA A N 1
ATOM 699 C CA . ALA A 1 89 ? 3.842 3.062 -4.513 1.00 97.12 89 ALA A CA 1
ATOM 700 C C . ALA A 1 89 ? 2.853 4.233 -4.376 1.00 97.12 89 ALA A C 1
ATOM 702 O O . ALA A 1 89 ? 2.022 4.217 -3.472 1.00 97.12 89 ALA A O 1
ATOM 703 N N . GLU A 1 90 ? 2.914 5.207 -5.290 1.00 96.25 90 GLU A N 1
ATOM 704 C CA . GLU A 1 90 ? 1.993 6.351 -5.334 1.00 96.25 90 GLU A CA 1
ATOM 705 C C . GLU A 1 90 ? 0.549 5.876 -5.537 1.00 96.25 90 GLU A C 1
ATOM 707 O O . GLU A 1 90 ? -0.305 6.136 -4.696 1.00 96.25 90 GLU A O 1
ATOM 712 N N . SER A 1 91 ? 0.309 5.042 -6.553 1.00 96.94 91 SER A N 1
ATOM 713 C CA . SER A 1 91 ? -1.004 4.456 -6.840 1.00 96.94 91 SER A CA 1
ATOM 714 C C . SER A 1 91 ? -1.59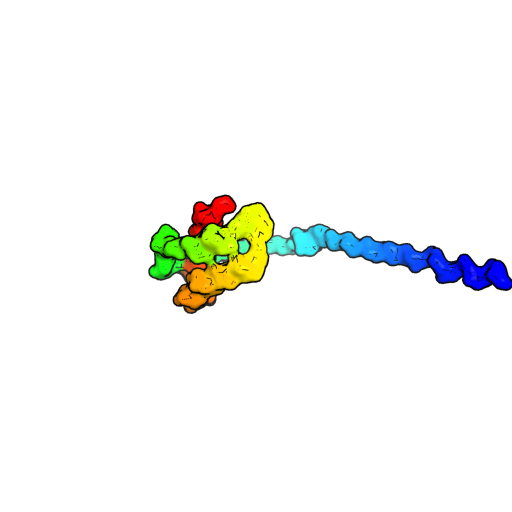2 3.691 -5.647 1.00 96.94 91 SER A C 1
ATOM 716 O O . SER A 1 91 ? -2.783 3.817 -5.345 1.00 96.94 91 SER A O 1
ATOM 718 N N . MET A 1 92 ? -0.775 2.914 -4.926 1.00 97.81 92 MET A N 1
ATOM 719 C CA . MET A 1 92 ? -1.223 2.217 -3.722 1.00 97.81 92 MET A CA 1
ATOM 720 C C . MET A 1 92 ? -1.639 3.205 -2.626 1.00 97.81 92 MET A C 1
ATOM 722 O O . MET A 1 92 ? -2.726 3.059 -2.065 1.00 97.81 92 MET A O 1
ATOM 726 N N . PHE A 1 93 ? -0.798 4.197 -2.312 1.00 96.94 93 PHE A N 1
ATOM 727 C CA . PHE A 1 93 ? -1.084 5.165 -1.251 1.00 96.94 93 PHE A CA 1
ATOM 728 C C . PHE A 1 93 ? -2.264 6.086 -1.586 1.00 96.94 93 PHE A C 1
ATOM 730 O O . PHE A 1 93 ? -3.055 6.378 -0.691 1.00 96.94 93 PHE A O 1
ATOM 737 N N . ASP A 1 94 ? -2.455 6.456 -2.852 1.00 96.31 94 ASP A N 1
ATOM 738 C CA . ASP A 1 94 ? -3.620 7.224 -3.307 1.00 96.31 94 ASP A CA 1
ATOM 739 C C . ASP A 1 94 ? -4.930 6.476 -3.051 1.00 96.31 94 ASP A C 1
ATOM 741 O O . ASP A 1 94 ? -5.913 7.045 -2.570 1.00 96.31 94 ASP A O 1
ATOM 745 N N . ASN A 1 95 ? -4.956 5.172 -3.339 1.00 97.00 95 ASN A N 1
ATOM 746 C CA . ASN A 1 95 ? -6.139 4.359 -3.081 1.00 97.00 95 ASN A CA 1
ATOM 747 C C . ASN A 1 95 ? -6.326 4.085 -1.583 1.00 97.00 95 ASN A C 1
ATOM 749 O O . ASN A 1 95 ? -7.454 4.150 -1.106 1.00 97.00 95 ASN A O 1
ATOM 753 N N . ILE A 1 96 ? -5.248 3.870 -0.816 1.00 94.94 96 ILE A N 1
ATOM 754 C CA . ILE A 1 96 ? -5.322 3.842 0.655 1.00 94.94 96 ILE A CA 1
ATOM 755 C C . ILE A 1 96 ? -5.994 5.127 1.153 1.00 94.94 96 ILE A C 1
ATOM 757 O O . ILE A 1 96 ? -6.969 5.055 1.889 1.00 94.94 96 ILE A O 1
ATOM 761 N N . HIS A 1 97 ? -5.557 6.300 0.699 1.00 92.50 97 HIS A N 1
ATOM 762 C CA . HIS A 1 97 ? -6.175 7.562 1.096 1.00 92.50 97 HIS A CA 1
ATOM 763 C C . HIS A 1 97 ? -7.659 7.648 0.701 1.00 92.50 97 HIS A C 1
ATOM 765 O O . HIS A 1 97 ? -8.473 8.113 1.491 1.00 92.50 97 HIS A O 1
ATOM 771 N N . ARG A 1 98 ? -8.032 7.153 -0.486 1.00 93.12 98 ARG A N 1
ATOM 772 C CA . ARG A 1 98 ? -9.426 7.133 -0.961 1.00 93.12 98 ARG A CA 1
ATOM 773 C C . ARG A 1 98 ? -10.348 6.223 -0.140 1.00 93.12 98 ARG A C 1
ATOM 775 O O . ARG A 1 98 ? -11.521 6.550 0.007 1.00 93.12 98 ARG A O 1
ATOM 782 N N . PHE A 1 99 ? -9.863 5.070 0.321 1.00 88.94 99 PHE A N 1
ATOM 783 C CA . PHE A 1 99 ? -10.683 4.070 1.021 1.00 88.94 99 PHE A CA 1
ATOM 784 C C . PHE A 1 99 ? -10.687 4.221 2.545 1.00 88.94 99 PHE A C 1
ATOM 786 O O . PHE A 1 99 ? -11.501 3.580 3.214 1.00 88.94 99 PHE A O 1
ATOM 793 N N . PHE A 1 100 ? -9.789 5.029 3.106 1.00 84.69 100 PHE A N 1
ATOM 794 C CA . PHE A 1 100 ? -9.780 5.298 4.539 1.00 84.69 100 PHE A CA 1
ATOM 795 C C . PHE A 1 100 ? -10.878 6.310 4.925 1.00 84.69 100 PHE A C 1
ATOM 797 O O . PHE A 1 100 ? -11.056 7.300 4.215 1.00 84.69 100 PHE A O 1
ATOM 804 N N . PRO A 1 101 ? -11.621 6.055 6.020 1.00 62.34 101 PRO A N 1
ATOM 805 C CA . PRO A 1 101 ? -12.657 6.951 6.535 1.00 62.34 101 PRO A CA 1
ATOM 806 C C . PRO A 1 101 ? -12.116 8.153 7.324 1.00 62.34 101 PRO A C 1
ATOM 808 O O . PRO A 1 101 ? -11.004 8.068 7.893 1.00 62.34 101 PRO A O 1
#

InterPro domains:
  IPR039307 GPI-anchored protein LORELEI-like [PTHR31533] (3-97)
  IPR058888 GPI-anchored protein LLG1-like domain [PF26578] (42-97)

Secondary structure (DSSP, 8-state):
--SSSSS------------GGGG----S--------PBPPSS-GGGS--HHHHHH--TTT--HHHHHHHHHHHHGGGHHHHT-TTBSHHHHHHHHHHHH--